Protein AF-A0A367KV98-F1 (afdb_monomer_lite)

Radius of gyration: 24.36 Å; chains: 1; bounding box: 59×56×48 Å

pLDDT: mean 70.8, std 19.05, range [34.59, 97.06]

Structure (mmCIF, N/CA/C/O backbone):
data_AF-A0A367KV98-F1
#
_entry.id   AF-A0A367KV98-F1
#
loop_
_atom_site.group_PDB
_atom_site.id
_atom_site.type_symbol
_atom_site.label_atom_id
_atom_site.label_alt_id
_atom_site.label_comp_id
_atom_site.label_asym_id
_atom_site.label_entity_id
_atom_site.label_seq_id
_atom_site.pdbx_PDB_ins_code
_atom_site.Cartn_x
_atom_site.Cartn_y
_atom_site.Cartn_z
_atom_site.occupancy
_atom_site.B_iso_or_equiv
_atom_site.auth_seq_id
_atom_site.auth_comp_id
_atom_site.auth_asym_id
_atom_site.auth_atom_id
_atom_site.pdbx_PDB_model_num
ATOM 1 N N . MET A 1 1 ? 44.426 30.847 -9.733 1.00 42.78 1 MET A N 1
ATOM 2 C CA . MET A 1 1 ? 43.166 30.080 -9.683 1.00 42.78 1 MET A CA 1
ATOM 3 C C . MET A 1 1 ? 42.634 29.994 -11.097 1.00 42.78 1 MET A C 1
ATOM 5 O O . MET A 1 1 ? 42.518 31.046 -11.702 1.00 42.78 1 MET A O 1
ATOM 9 N N . ASN A 1 2 ? 42.440 28.784 -11.625 1.00 34.59 2 ASN A N 1
ATOM 10 C CA . ASN A 1 2 ? 41.298 28.362 -12.448 1.00 34.59 2 ASN A CA 1
ATOM 11 C C . ASN A 1 2 ? 41.554 26.905 -12.849 1.00 34.59 2 ASN A C 1
ATOM 13 O O . ASN A 1 2 ? 42.554 26.584 -13.483 1.00 34.59 2 ASN A O 1
ATOM 17 N N . SER A 1 3 ? 40.712 26.026 -12.313 1.00 43.12 3 SER A N 1
ATOM 18 C CA . SER A 1 3 ? 40.791 24.574 -12.421 1.00 43.12 3 SER A CA 1
ATOM 19 C C . SER A 1 3 ? 39.609 24.151 -13.281 1.00 43.12 3 SER A C 1
ATOM 21 O O . SER A 1 3 ? 38.505 23.969 -12.769 1.00 43.12 3 SER A O 1
ATOM 23 N N . ASP A 1 4 ? 39.821 24.074 -14.592 1.00 44.59 4 ASP A N 1
ATOM 24 C CA . ASP A 1 4 ? 38.803 23.619 -15.535 1.00 44.59 4 ASP A CA 1
ATOM 25 C C . ASP A 1 4 ? 38.736 22.092 -15.482 1.00 44.59 4 ASP A C 1
ATOM 27 O O . ASP A 1 4 ? 39.386 21.368 -16.237 1.00 44.59 4 ASP A O 1
ATOM 31 N N . ARG A 1 5 ? 37.961 21.583 -14.521 1.00 47.19 5 ARG A N 1
ATOM 32 C CA . ARG A 1 5 ? 37.583 20.169 -14.459 1.00 47.19 5 ARG A CA 1
ATOM 33 C C . ARG A 1 5 ? 36.593 19.905 -15.592 1.00 47.19 5 ARG A C 1
ATOM 35 O O . ARG A 1 5 ? 35.392 20.100 -15.431 1.00 47.19 5 ARG A O 1
ATOM 42 N N . GLN A 1 6 ? 37.100 19.470 -16.741 1.00 44.44 6 GLN A N 1
ATOM 43 C CA . GLN A 1 6 ? 36.277 18.872 -17.790 1.00 44.44 6 GLN A CA 1
ATOM 44 C C . GLN A 1 6 ? 35.726 17.540 -17.265 1.00 44.44 6 GLN A C 1
ATOM 46 O O . GLN A 1 6 ? 36.403 16.514 -17.272 1.00 44.44 6 GLN A O 1
ATOM 51 N N . THR A 1 7 ? 34.499 17.563 -16.748 1.00 47.72 7 THR A N 1
ATOM 52 C CA . THR A 1 7 ? 33.745 16.351 -16.417 1.00 47.72 7 THR A CA 1
ATOM 53 C C . THR A 1 7 ? 33.199 15.764 -17.716 1.00 47.72 7 THR A C 1
ATOM 55 O O . THR A 1 7 ? 32.090 16.082 -18.137 1.00 47.72 7 THR A O 1
ATOM 58 N N . THR A 1 8 ? 33.990 14.923 -18.380 1.00 47.34 8 THR A N 1
ATOM 59 C CA . THR A 1 8 ? 33.527 14.100 -19.504 1.00 47.34 8 THR A CA 1
ATOM 60 C C . THR A 1 8 ? 32.625 12.992 -18.959 1.00 47.34 8 THR A C 1
ATOM 62 O O . THR A 1 8 ? 33.099 11.939 -18.538 1.00 47.34 8 THR A O 1
ATOM 65 N N . THR A 1 9 ? 31.312 13.218 -18.936 1.00 49.12 9 THR A N 1
ATOM 66 C CA . THR A 1 9 ? 30.324 12.148 -18.744 1.00 49.12 9 THR A CA 1
ATOM 67 C C . THR A 1 9 ? 30.237 11.329 -20.029 1.00 49.12 9 THR A C 1
ATOM 69 O O . THR A 1 9 ? 29.428 11.622 -20.906 1.00 49.12 9 THR A O 1
ATOM 72 N N . ALA A 1 10 ? 31.099 10.320 -20.169 1.00 49.78 10 ALA A N 1
ATOM 73 C CA . ALA A 1 10 ? 30.921 9.288 -21.183 1.00 49.78 10 ALA A CA 1
ATOM 74 C C . ALA A 1 10 ? 29.604 8.552 -20.884 1.00 49.78 10 ALA A C 1
ATOM 76 O O . ALA A 1 10 ? 29.486 7.870 -19.865 1.00 49.78 10 ALA A O 1
ATOM 77 N N . VAL A 1 11 ? 28.594 8.729 -21.737 1.00 49.81 11 VAL A N 1
ATOM 78 C CA . VAL A 1 11 ? 27.362 7.935 -21.686 1.00 49.81 11 VAL A CA 1
ATOM 79 C C . VAL A 1 11 ? 27.750 6.521 -22.111 1.00 49.81 11 VAL A C 1
ATOM 81 O O . VAL A 1 11 ? 27.991 6.266 -23.286 1.00 49.81 11 VAL A O 1
ATOM 84 N N . VAL A 1 12 ? 27.896 5.608 -21.150 1.00 56.88 12 VAL A N 1
ATOM 85 C CA . VAL A 1 12 ? 28.105 4.186 -21.444 1.00 56.88 12 VAL A CA 1
ATOM 86 C C . VAL A 1 12 ? 26.771 3.633 -21.938 1.00 56.88 12 VAL A C 1
ATOM 88 O O . VAL A 1 12 ? 25.923 3.214 -21.146 1.00 56.88 12 VAL A O 1
ATOM 91 N N . GLU A 1 13 ? 26.555 3.689 -23.250 1.00 58.72 13 GLU A N 1
ATOM 92 C CA . GLU A 1 13 ? 25.415 3.046 -23.897 1.00 58.72 13 GLU A CA 1
ATOM 93 C C . GLU A 1 13 ? 25.548 1.529 -23.716 1.00 58.72 13 GLU A C 1
ATOM 95 O O . GLU A 1 13 ? 26.335 0.856 -24.380 1.00 58.72 13 GLU A O 1
ATOM 100 N N . HIS A 1 14 ? 24.804 0.973 -22.760 1.00 63.03 14 HIS A N 1
ATOM 101 C CA . HIS A 1 14 ? 24.709 -0.471 -22.604 1.00 63.03 14 HIS A CA 1
ATOM 102 C C . HIS A 1 14 ? 23.829 -0.994 -23.743 1.00 63.03 14 HIS A C 1
ATOM 104 O O . HIS A 1 14 ? 22.608 -0.867 -23.692 1.00 63.03 14 HIS A O 1
ATOM 110 N N . ALA A 1 15 ? 24.438 -1.557 -24.787 1.00 73.94 15 ALA A N 1
ATOM 111 C CA . ALA A 1 15 ? 23.700 -2.159 -25.894 1.00 73.94 15 ALA A CA 1
ATOM 112 C C . ALA A 1 15 ? 22.781 -3.282 -25.372 1.00 73.94 15 ALA A C 1
ATOM 114 O O . ALA A 1 15 ? 23.257 -4.244 -24.762 1.00 73.94 15 ALA A O 1
ATOM 115 N N . MET A 1 16 ? 21.467 -3.153 -25.577 1.00 79.75 16 MET A N 1
ATOM 116 C CA . MET A 1 16 ? 20.467 -4.177 -25.240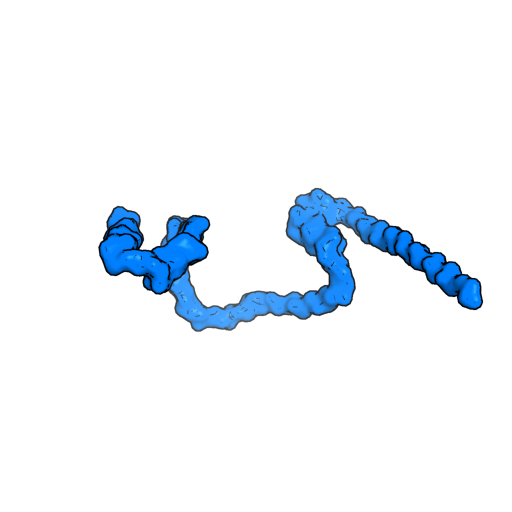 1.00 79.75 16 MET A CA 1
ATOM 117 C C . MET A 1 16 ? 20.481 -5.284 -26.301 1.00 79.75 16 MET A C 1
ATOM 119 O O . MET A 1 16 ? 20.573 -4.988 -27.491 1.00 79.75 16 MET A O 1
ATOM 123 N N . SER A 1 17 ? 20.408 -6.546 -25.884 1.00 84.12 17 SER A N 1
ATOM 124 C CA . SER A 1 17 ? 20.231 -7.684 -26.791 1.00 84.12 17 SER A CA 1
ATOM 125 C C . SER A 1 17 ? 18.741 -7.885 -27.109 1.00 84.12 17 SER A C 1
ATOM 127 O O . SER A 1 17 ? 17.873 -7.355 -26.417 1.00 84.12 17 SER A O 1
ATOM 129 N N . GLU A 1 18 ? 18.428 -8.667 -28.144 1.00 83.44 18 GLU A N 1
ATOM 130 C CA . GLU A 1 18 ? 17.046 -9.066 -28.463 1.00 83.44 18 GLU A CA 1
ATOM 131 C C . GLU A 1 18 ? 16.367 -9.794 -27.290 1.00 83.44 18 GLU A C 1
ATOM 133 O O . GLU A 1 18 ? 15.188 -9.581 -27.002 1.00 83.44 18 GLU A O 1
ATOM 138 N N . ASP A 1 19 ? 17.140 -10.594 -26.558 1.00 81.44 19 ASP A N 1
ATOM 139 C CA . ASP A 1 19 ? 16.676 -11.310 -25.374 1.00 81.44 19 ASP A CA 1
ATOM 140 C C . ASP A 1 19 ? 16.285 -10.339 -24.246 1.00 81.44 19 ASP A C 1
ATOM 142 O O . ASP A 1 19 ? 15.243 -10.493 -23.607 1.00 81.44 19 ASP A O 1
ATOM 146 N N . ASP A 1 20 ? 17.046 -9.251 -24.071 1.00 82.81 20 ASP A N 1
ATOM 147 C CA . ASP A 1 20 ? 16.718 -8.206 -23.097 1.00 82.81 20 ASP A CA 1
ATOM 148 C C . ASP A 1 20 ? 15.411 -7.485 -23.445 1.00 82.81 20 ASP A C 1
ATOM 150 O O . ASP A 1 20 ? 14.679 -7.078 -22.549 1.00 82.81 20 ASP A O 1
ATOM 154 N N . LEU A 1 21 ? 15.106 -7.313 -24.734 1.00 83.81 21 LEU A N 1
ATOM 155 C CA . LEU A 1 21 ? 13.915 -6.589 -25.195 1.00 83.81 21 LEU A CA 1
ATOM 156 C C . LEU A 1 21 ? 12.647 -7.446 -25.182 1.00 83.81 21 LEU A C 1
ATOM 158 O O . LEU A 1 21 ? 11.542 -6.909 -25.101 1.00 83.81 21 LEU A O 1
ATOM 162 N N . THR A 1 22 ? 12.797 -8.764 -25.247 1.00 86.19 22 THR A N 1
ATOM 163 C CA . THR A 1 22 ? 11.683 -9.720 -25.227 1.00 86.19 22 THR A CA 1
ATOM 164 C C . THR A 1 22 ? 11.321 -10.165 -23.808 1.00 86.19 22 THR A C 1
ATOM 166 O O . THR A 1 22 ? 10.192 -10.597 -23.571 1.00 86.19 22 THR A O 1
ATOM 169 N N . HIS A 1 23 ? 12.223 -9.972 -22.838 1.00 84.62 23 HIS A N 1
ATOM 170 C CA . HIS A 1 23 ? 12.022 -10.374 -21.447 1.00 84.62 23 HIS A CA 1
ATOM 171 C C . HIS A 1 23 ? 12.059 -9.162 -20.499 1.00 84.62 23 HIS A C 1
ATOM 173 O O . HIS A 1 23 ? 13.137 -8.657 -20.170 1.00 84.62 23 HIS A O 1
ATOM 179 N N . PRO A 1 24 ? 10.906 -8.725 -19.946 1.00 81.69 24 PRO A N 1
ATOM 180 C CA . PRO A 1 24 ? 10.825 -7.539 -19.086 1.00 81.69 24 PRO A CA 1
ATOM 181 C C . PRO A 1 24 ? 11.763 -7.579 -17.872 1.00 81.69 24 PRO A C 1
ATOM 183 O O . PRO A 1 24 ? 12.234 -6.539 -17.406 1.00 81.69 24 PRO A O 1
ATOM 186 N N . CYS A 1 25 ? 12.031 -8.778 -17.350 1.00 75.44 25 CYS A N 1
ATOM 187 C CA . CYS A 1 25 ? 12.948 -8.994 -16.235 1.00 75.44 25 CYS A CA 1
ATOM 188 C C . CYS A 1 25 ? 14.396 -8.655 -16.616 1.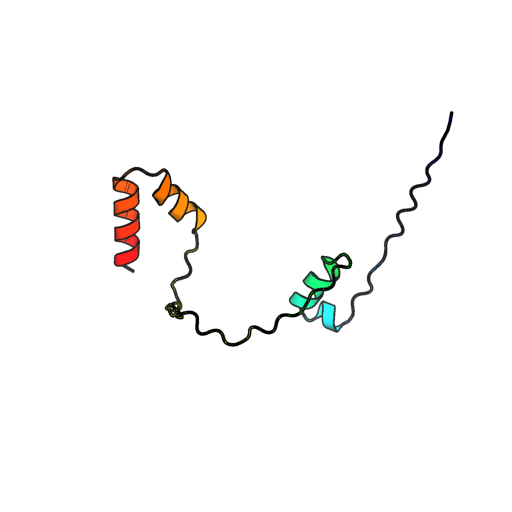00 75.44 25 CYS A C 1
ATOM 190 O O . CYS A 1 25 ? 15.069 -7.954 -15.860 1.00 75.44 25 CYS A O 1
ATOM 192 N N . LEU A 1 26 ? 14.847 -9.099 -17.793 1.00 81.38 26 LEU A N 1
ATOM 193 C CA . LEU A 1 26 ? 16.197 -8.845 -18.300 1.00 81.38 26 LEU A CA 1
ATOM 194 C C . LEU A 1 26 ? 16.372 -7.373 -18.680 1.00 81.38 26 LEU A C 1
ATOM 196 O O . LEU A 1 26 ? 17.350 -6.753 -18.263 1.00 81.38 26 LEU A O 1
ATOM 200 N N . TYR A 1 27 ? 15.369 -6.769 -19.329 1.00 83.81 27 TYR A N 1
ATOM 201 C CA . TYR A 1 27 ? 15.349 -5.329 -19.603 1.00 83.81 27 TYR A CA 1
ATOM 202 C C . TYR A 1 27 ? 15.564 -4.495 -18.333 1.00 83.81 27 TYR A C 1
ATOM 204 O O . TYR A 1 27 ? 16.445 -3.635 -18.271 1.00 83.81 27 TYR A O 1
ATOM 212 N N . ARG A 1 28 ? 14.763 -4.755 -17.286 1.00 85.19 28 ARG A N 1
ATOM 213 C CA . ARG A 1 28 ? 14.857 -4.037 -16.003 1.00 85.19 28 ARG A CA 1
ATOM 214 C C . ARG A 1 28 ? 16.211 -4.258 -15.340 1.00 85.19 28 ARG A C 1
ATOM 216 O O . ARG A 1 28 ? 16.781 -3.307 -14.814 1.00 85.19 28 ARG A O 1
ATOM 223 N N . PHE A 1 29 ? 16.718 -5.487 -15.382 1.00 79.12 29 PHE A N 1
ATOM 224 C CA . PHE A 1 29 ? 18.020 -5.844 -14.831 1.00 79.12 29 PHE A CA 1
ATOM 225 C C . PHE A 1 29 ? 19.148 -5.063 -15.512 1.00 79.12 29 PHE A C 1
ATOM 227 O O . PHE A 1 29 ? 19.939 -4.402 -14.841 1.00 79.12 29 PHE A O 1
ATOM 234 N N . LYS A 1 30 ? 19.187 -5.076 -16.845 1.00 78.50 30 LYS A N 1
ATOM 235 C CA . LYS A 1 30 ? 20.266 -4.463 -17.623 1.00 78.50 30 LYS A CA 1
ATOM 236 C C . LYS A 1 30 ? 20.205 -2.938 -17.634 1.00 78.50 30 LYS A C 1
ATOM 238 O O . LYS A 1 30 ? 21.241 -2.286 -17.701 1.00 78.50 30 LYS A O 1
ATOM 243 N N . ARG A 1 31 ? 19.005 -2.361 -17.523 1.00 76.81 31 ARG A N 1
ATOM 244 C CA . ARG A 1 31 ? 18.816 -0.908 -17.443 1.00 76.81 31 ARG A CA 1
ATOM 245 C C . ARG A 1 31 ? 19.167 -0.329 -16.071 1.00 76.81 31 ARG A C 1
ATOM 247 O O . ARG A 1 31 ? 19.611 0.812 -16.000 1.00 76.81 31 ARG A O 1
ATOM 254 N N . ASN A 1 32 ? 18.932 -1.078 -14.993 1.00 79.31 32 ASN A N 1
ATOM 255 C CA . ASN A 1 32 ? 19.024 -0.537 -13.635 1.00 79.31 32 ASN A CA 1
ATOM 256 C C . ASN A 1 32 ? 20.342 -0.872 -12.913 1.00 79.31 32 ASN A C 1
ATOM 258 O O . ASN A 1 32 ? 20.610 -0.280 -11.869 1.00 79.31 32 ASN A O 1
ATOM 262 N N . ASN A 1 33 ? 21.166 -1.788 -13.432 1.00 61.97 33 ASN A N 1
ATOM 263 C CA . ASN A 1 33 ? 22.368 -2.238 -12.730 1.00 61.97 33 ASN A CA 1
ATOM 264 C C . ASN A 1 33 ? 23.646 -1.516 -13.193 1.00 61.97 33 ASN A C 1
ATOM 266 O O . ASN A 1 33 ? 24.205 -1.815 -14.244 1.00 61.97 33 ASN A O 1
ATOM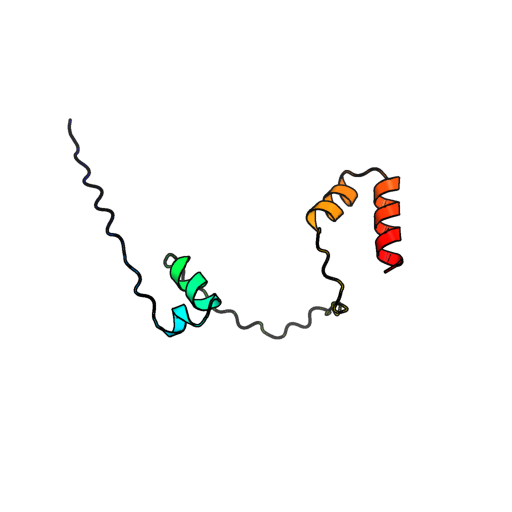 270 N N . MET A 1 34 ? 24.160 -0.632 -12.328 1.00 55.69 34 MET A N 1
ATOM 271 C CA . MET A 1 34 ? 25.607 -0.377 -12.187 1.00 55.69 34 MET A CA 1
ATOM 272 C C . MET A 1 34 ? 26.301 -1.697 -11.744 1.00 55.69 34 MET A C 1
ATOM 274 O O . MET A 1 34 ? 25.604 -2.596 -11.268 1.00 55.69 34 MET A O 1
ATOM 278 N N . PRO A 1 35 ? 27.635 -1.874 -11.868 1.00 52.28 35 PRO A N 1
ATOM 279 C CA . PRO A 1 35 ? 28.281 -3.177 -11.755 1.00 52.28 35 PRO A CA 1
ATOM 280 C C . PRO A 1 35 ? 28.371 -3.613 -10.291 1.00 52.28 35 PRO A C 1
ATOM 282 O O . PRO A 1 35 ? 29.394 -3.459 -9.629 1.00 52.28 35 PRO A O 1
ATOM 285 N N . CYS A 1 36 ? 27.295 -4.177 -9.766 1.00 43.56 36 CYS A N 1
ATOM 286 C CA . CYS A 1 36 ? 27.335 -4.992 -8.568 1.00 43.56 36 CYS A CA 1
ATOM 287 C C . CYS A 1 36 ? 27.128 -6.446 -8.990 1.00 43.56 36 CYS A C 1
ATOM 289 O O . CYS A 1 36 ? 26.088 -6.831 -9.513 1.00 43.56 36 CYS A O 1
ATOM 291 N N . HIS A 1 37 ? 28.176 -7.247 -8.798 1.00 50.09 37 HIS A N 1
ATOM 292 C CA . HIS A 1 37 ? 28.129 -8.699 -8.877 1.00 50.09 37 HIS A CA 1
ATOM 293 C C . HIS A 1 37 ? 26.963 -9.220 -8.030 1.00 50.09 37 HIS A C 1
ATOM 295 O O . HIS A 1 37 ? 27.006 -9.157 -6.802 1.00 50.09 37 HIS A O 1
ATOM 301 N N . PHE A 1 38 ? 25.929 -9.752 -8.672 1.00 53.78 38 PHE A N 1
ATOM 302 C CA . PHE A 1 38 ? 24.872 -10.458 -7.963 1.00 53.78 38 PHE A CA 1
ATOM 303 C C . PHE A 1 38 ? 25.282 -11.922 -7.809 1.00 53.78 38 PHE A C 1
ATOM 305 O O . PHE A 1 38 ? 25.363 -12.661 -8.788 1.00 53.78 38 PHE A O 1
ATOM 312 N N . ASN A 1 39 ? 25.529 -12.342 -6.565 1.00 50.31 39 ASN A N 1
ATOM 313 C CA . ASN A 1 39 ?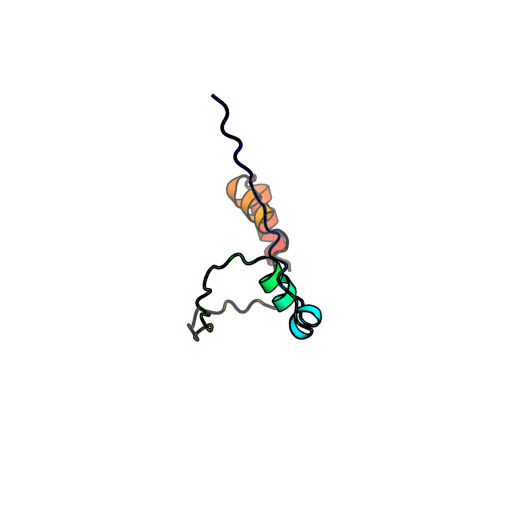 25.516 -13.755 -6.200 1.00 50.31 39 ASN A CA 1
ATOM 314 C C . ASN A 1 39 ? 24.086 -14.265 -6.405 1.00 50.31 39 ASN A C 1
ATOM 316 O O . ASN A 1 39 ? 23.184 -13.965 -5.620 1.00 50.31 39 ASN A O 1
ATOM 320 N N . TYR A 1 40 ? 23.879 -15.005 -7.491 1.00 49.75 40 TYR A N 1
ATOM 321 C CA . TYR A 1 40 ? 22.659 -15.761 -7.716 1.00 49.75 40 TYR A CA 1
ATOM 322 C C . TYR A 1 40 ? 22.552 -16.811 -6.606 1.00 49.75 40 TYR A C 1
ATOM 324 O O . TYR A 1 40 ? 23.267 -17.809 -6.619 1.00 49.75 40 TYR A O 1
ATOM 332 N N . HIS A 1 41 ? 21.691 -16.574 -5.616 1.00 51.66 41 HIS A N 1
ATOM 333 C CA . HIS A 1 41 ? 21.291 -17.611 -4.675 1.00 51.66 41 HIS A CA 1
ATOM 334 C C . HIS A 1 41 ? 20.093 -18.350 -5.281 1.00 51.66 41 HIS A C 1
ATOM 336 O O . HIS A 1 41 ? 18.977 -17.819 -5.219 1.00 51.66 41 HIS A O 1
ATOM 342 N N . PRO A 1 42 ? 20.275 -19.555 -5.861 1.00 53.00 42 PRO A N 1
ATOM 343 C CA . PRO A 1 42 ? 19.137 -20.419 -6.123 1.00 53.00 42 PRO A CA 1
ATOM 344 C C . PRO A 1 42 ? 18.459 -20.642 -4.773 1.00 53.00 42 PRO A C 1
ATOM 346 O O . PRO A 1 42 ? 19.135 -20.895 -3.771 1.00 53.00 42 PRO A O 1
ATOM 349 N N . LYS A 1 43 ? 17.139 -20.456 -4.713 1.00 55.72 43 LYS A N 1
ATOM 350 C CA . LYS A 1 43 ? 16.369 -20.710 -3.496 1.00 55.72 43 LYS A CA 1
ATOM 351 C C . LYS A 1 43 ? 16.486 -22.204 -3.192 1.00 55.72 43 LYS A C 1
ATOM 353 O O . LYS A 1 43 ? 15.741 -23.014 -3.729 1.00 55.72 43 LYS A O 1
ATOM 358 N N . PHE A 1 44 ? 17.482 -22.550 -2.383 1.00 48.72 44 PHE A N 1
ATOM 359 C CA . PHE A 1 44 ? 17.584 -23.836 -1.726 1.00 48.72 44 PHE A CA 1
ATOM 360 C C . PHE A 1 44 ? 16.293 -24.049 -0.944 1.00 48.72 44 PHE A C 1
ATOM 362 O O . PHE A 1 44 ? 15.822 -23.145 -0.250 1.00 48.72 44 PHE A O 1
ATOM 369 N N . THR A 1 45 ? 15.743 -25.246 -1.099 1.00 56.84 45 THR A N 1
ATOM 370 C CA . THR A 1 45 ? 14.722 -25.838 -0.245 1.00 56.84 45 THR A CA 1
ATOM 371 C C . THR A 1 45 ? 15.115 -25.613 1.212 1.00 56.84 45 THR A C 1
ATOM 373 O O . THR A 1 45 ? 16.008 -26.275 1.735 1.00 56.84 45 THR A O 1
ATOM 376 N N . SER A 1 46 ? 14.501 -24.628 1.846 1.00 48.31 46 SER A N 1
ATOM 377 C CA . SER A 1 46 ? 14.463 -24.543 3.293 1.00 48.31 46 SER A CA 1
ATOM 378 C C . SER A 1 46 ? 12.998 -24.656 3.630 1.00 48.31 46 SER A C 1
ATOM 380 O O . SER A 1 46 ? 12.205 -23.822 3.184 1.00 48.31 46 SER A O 1
ATOM 382 N N . ASP A 1 47 ? 12.657 -25.725 4.338 1.00 50.19 47 ASP A N 1
ATOM 383 C CA . ASP A 1 47 ? 11.352 -25.971 4.929 1.00 50.19 47 ASP A CA 1
ATOM 384 C C . ASP A 1 47 ? 11.063 -24.874 5.965 1.00 50.19 47 ASP A C 1
ATOM 386 O O . ASP A 1 47 ? 11.129 -25.066 7.176 1.00 50.19 47 ASP A O 1
ATOM 390 N N . VAL A 1 48 ? 10.781 -23.667 5.484 1.00 56.69 48 VAL A N 1
ATOM 391 C CA . VAL A 1 48 ? 10.005 -22.694 6.240 1.00 56.69 48 VAL A CA 1
ATOM 392 C C . VAL A 1 48 ? 8.602 -23.289 6.289 1.00 56.69 48 VAL A C 1
ATOM 394 O O . VAL A 1 48 ? 8.136 -23.729 5.234 1.00 56.69 48 VAL A O 1
ATOM 397 N N . PRO A 1 49 ? 7.913 -23.331 7.446 1.00 47.22 49 PRO A N 1
ATOM 398 C CA . PRO A 1 49 ? 6.503 -23.672 7.463 1.00 47.22 49 PRO A CA 1
ATOM 399 C C . PRO A 1 49 ? 5.819 -22.748 6.466 1.00 47.22 49 PRO A C 1
ATOM 401 O O . PRO A 1 49 ? 5.703 -21.540 6.682 1.00 47.22 49 PRO A O 1
ATOM 404 N N . SER A 1 50 ? 5.456 -23.314 5.319 1.00 48.25 50 SER A N 1
ATOM 405 C CA . SER A 1 50 ? 4.600 -22.655 4.366 1.00 48.25 50 SER A CA 1
ATOM 406 C C . SER A 1 50 ? 3.283 -22.550 5.111 1.00 48.25 50 SER A C 1
ATOM 408 O O . SER A 1 50 ? 2.505 -23.499 5.160 1.00 48.25 50 SER A O 1
ATOM 410 N N . HIS A 1 51 ? 3.050 -21.400 5.748 1.00 51.50 51 HIS A N 1
ATOM 411 C CA . HIS A 1 51 ? 1.706 -20.864 5.761 1.00 51.50 51 HIS A CA 1
ATOM 412 C C . HIS A 1 51 ? 1.338 -20.834 4.292 1.00 51.50 51 HIS A C 1
ATOM 414 O O . HIS A 1 51 ? 1.818 -19.980 3.548 1.00 51.50 51 HIS A O 1
ATOM 420 N N . THR A 1 52 ? 0.651 -21.885 3.852 1.00 51.66 52 THR A N 1
ATOM 421 C CA . THR A 1 52 ? 0.099 -21.977 2.517 1.00 51.66 52 THR A CA 1
ATOM 422 C C . THR A 1 52 ? -0.645 -20.668 2.333 1.00 51.66 52 THR A C 1
ATOM 424 O O . THR A 1 52 ? -1.600 -20.446 3.086 1.00 51.66 52 THR A O 1
ATOM 427 N N . PRO A 1 53 ? -0.206 -19.768 1.438 1.00 50.06 53 PRO A N 1
ATOM 428 C CA . PRO A 1 53 ? -1.049 -18.653 1.089 1.00 50.06 53 PRO A CA 1
ATOM 429 C C . PRO A 1 53 ? -2.249 -19.317 0.425 1.00 50.06 53 PRO A C 1
ATOM 431 O O . PRO A 1 53 ? -2.156 -19.816 -0.699 1.00 50.06 53 PRO A O 1
ATOM 434 N N . THR A 1 54 ? -3.355 -19.439 1.160 1.00 56.53 54 THR A N 1
ATOM 435 C CA . THR A 1 54 ? -4.663 -19.625 0.540 1.00 56.53 54 THR A CA 1
ATOM 436 C C . THR A 1 54 ? -4.713 -18.566 -0.546 1.00 56.53 54 THR A C 1
ATOM 438 O O . THR A 1 54 ? -4.397 -17.416 -0.250 1.00 56.53 54 THR A O 1
ATOM 441 N N . SER A 1 55 ? -4.960 -18.956 -1.796 1.00 54.03 55 SER A N 1
ATOM 442 C CA . SER A 1 55 ? -4.560 -18.197 -2.992 1.00 54.03 55 SER A CA 1
ATOM 443 C C . SER A 1 55 ? -5.081 -16.754 -3.083 1.00 54.03 55 SER A C 1
ATOM 445 O O . SER A 1 55 ? -4.644 -16.023 -3.966 1.00 54.03 55 SER A O 1
ATOM 447 N N . ASP A 1 56 ? -5.928 -16.331 -2.145 1.00 57.56 56 ASP A N 1
ATOM 448 C CA . ASP A 1 56 ? -6.538 -15.011 -2.034 1.00 57.56 56 ASP A CA 1
ATOM 449 C C . ASP A 1 56 ? -5.994 -14.150 -0.866 1.00 57.56 56 ASP A C 1
ATOM 451 O O . ASP A 1 56 ? -6.442 -13.022 -0.683 1.00 57.56 56 ASP A O 1
ATOM 455 N N . SER A 1 57 ? -5.010 -14.613 -0.078 1.00 66.19 57 SER A N 1
ATOM 456 C CA . SER A 1 57 ? -4.538 -13.920 1.144 1.00 66.19 57 SER A CA 1
ATOM 457 C C . SER A 1 57 ? -3.470 -12.842 0.902 1.00 66.19 57 SER A C 1
ATOM 459 O O . SER A 1 57 ? -2.571 -12.643 1.725 1.00 66.19 57 SER A O 1
ATOM 461 N N . TRP A 1 58 ? -3.496 -12.182 -0.253 1.00 76.94 58 TRP A N 1
ATOM 462 C CA . TRP A 1 58 ? -2.610 -11.045 -0.478 1.00 76.94 58 TRP A CA 1
ATOM 463 C C . TRP A 1 58 ? -3.250 -9.806 0.128 1.00 76.94 58 TRP A C 1
ATOM 465 O O . TRP A 1 58 ? -4.108 -9.173 -0.485 1.00 76.94 58 TRP A O 1
ATOM 475 N N . ASP A 1 59 ? -2.807 -9.447 1.330 1.00 80.00 59 ASP A N 1
ATOM 476 C CA . ASP A 1 59 ? -3.166 -8.166 1.923 1.00 80.00 59 ASP A CA 1
ATOM 477 C C . ASP A 1 59 ? -2.683 -7.037 1.004 1.00 80.00 59 ASP A C 1
ATOM 479 O O . ASP A 1 59 ? -1.485 -6.802 0.841 1.00 80.00 59 ASP A O 1
ATOM 483 N N . LEU A 1 60 ? -3.629 -6.329 0.384 1.00 87.44 60 LEU A N 1
ATOM 484 C CA . LEU A 1 60 ? -3.339 -5.239 -0.556 1.00 87.44 60 LEU A CA 1
ATOM 485 C C . LEU A 1 60 ? -2.856 -3.963 0.150 1.00 87.44 60 LEU A C 1
ATOM 487 O O . LEU A 1 60 ? -2.274 -3.082 -0.483 1.00 87.44 60 LEU A O 1
ATOM 491 N N . TYR A 1 61 ? -3.081 -3.867 1.464 1.00 90.94 61 TYR A N 1
ATOM 492 C CA . TYR A 1 61 ? -2.794 -2.679 2.267 1.00 90.94 61 TYR A CA 1
ATOM 493 C C . TYR A 1 61 ? -2.012 -3.000 3.553 1.00 90.94 61 TYR A C 1
ATOM 495 O O . TYR A 1 61 ? -2.437 -2.611 4.642 1.00 90.94 61 TYR A O 1
ATOM 503 N N . PRO A 1 62 ? -0.839 -3.653 3.467 1.00 88.38 62 PRO A N 1
ATOM 504 C CA . PRO A 1 62 ? -0.082 -4.072 4.649 1.00 88.38 62 PRO A CA 1
ATOM 505 C C . PRO A 1 62 ? 0.386 -2.879 5.494 1.00 88.38 62 PRO A C 1
ATOM 507 O O . PRO A 1 62 ? 0.439 -2.956 6.718 1.00 88.38 62 PRO A O 1
ATOM 510 N N . SER A 1 63 ? 0.689 -1.744 4.855 1.00 91.75 63 SER A N 1
ATOM 511 C CA . SER A 1 63 ? 1.056 -0.516 5.568 1.00 91.75 63 SER A CA 1
ATOM 512 C C . SER A 1 63 ? -0.102 0.048 6.387 1.00 91.75 63 SER A C 1
ATOM 514 O O . SER A 1 63 ? 0.123 0.450 7.522 1.00 91.75 63 SER A O 1
ATOM 516 N N . LEU A 1 64 ? -1.319 0.038 5.834 1.00 93.12 64 LEU A N 1
ATOM 517 C CA . LEU A 1 64 ? -2.513 0.556 6.504 1.00 93.12 64 LEU A CA 1
ATOM 518 C C . LEU A 1 64 ? -2.937 -0.352 7.660 1.00 93.12 64 LEU A C 1
ATOM 520 O O . LEU A 1 64 ? -3.272 0.140 8.729 1.00 93.12 64 LEU A O 1
ATOM 524 N N . ILE A 1 65 ? -2.881 -1.673 7.458 1.00 92.75 65 ILE A N 1
ATOM 525 C CA . ILE A 1 65 ? -3.137 -2.664 8.514 1.00 92.75 65 ILE A CA 1
ATOM 526 C C . ILE A 1 65 ? -2.227 -2.382 9.712 1.00 92.75 65 ILE A C 1
ATOM 528 O O . ILE A 1 65 ? -2.710 -2.201 10.824 1.00 92.75 65 ILE A O 1
ATOM 532 N N . ARG A 1 66 ? -0.922 -2.234 9.468 1.00 94.75 66 ARG A N 1
ATOM 533 C CA . ARG A 1 66 ? 0.061 -1.959 10.520 1.00 94.75 66 ARG A CA 1
ATOM 534 C C . ARG A 1 66 ? -0.135 -0.601 11.202 1.00 94.75 66 ARG A C 1
ATOM 536 O O . ARG A 1 66 ? 0.120 -0.482 12.394 1.00 94.75 66 ARG A O 1
ATOM 543 N N . GLU A 1 67 ? -0.530 0.429 10.459 1.00 97.06 67 GLU A N 1
ATOM 544 C CA . GLU A 1 67 ? -0.855 1.743 11.031 1.00 97.06 67 GLU A CA 1
ATOM 545 C C . GLU A 1 67 ? -2.045 1.632 11.990 1.00 97.06 67 GLU A C 1
ATOM 547 O O . GLU A 1 67 ? -1.967 2.094 13.124 1.00 97.06 67 GLU A O 1
ATOM 552 N N . ILE A 1 68 ? -3.105 0.926 11.586 1.00 94.94 68 ILE A N 1
ATOM 553 C CA . ILE A 1 68 ? -4.275 0.688 12.438 1.00 94.94 68 ILE A CA 1
ATOM 554 C C . ILE A 1 68 ? -3.896 -0.138 13.674 1.00 94.94 68 ILE A C 1
ATOM 556 O O . ILE A 1 68 ? -4.323 0.205 14.771 1.00 94.94 68 ILE A O 1
ATOM 560 N N . GLU A 1 69 ? -3.087 -1.190 13.527 1.00 95.00 69 GLU A N 1
ATOM 561 C CA . GLU A 1 69 ? -2.657 -2.035 14.652 1.00 95.00 69 GLU A CA 1
ATOM 562 C C . GLU A 1 69 ? -1.815 -1.284 15.691 1.00 95.00 69 GLU A C 1
ATOM 564 O O . GLU A 1 69 ? -1.938 -1.554 16.886 1.00 95.00 69 GLU A O 1
ATOM 569 N N . ASN A 1 70 ? -0.963 -0.354 15.254 1.00 95.31 70 ASN A N 1
ATOM 570 C CA . ASN A 1 70 ? -0.034 0.344 16.144 1.00 95.31 70 ASN A CA 1
ATOM 571 C C . ASN A 1 70 ? -0.589 1.662 16.694 1.00 95.31 70 ASN A C 1
ATOM 573 O O . ASN A 1 70 ? -0.279 2.030 17.826 1.00 95.31 70 ASN A O 1
ATOM 577 N N . GLU A 1 71 ? -1.351 2.394 15.882 1.00 96.62 71 GLU A N 1
ATOM 578 C CA . GLU A 1 71 ? -1.752 3.782 16.152 1.00 96.62 71 GLU A CA 1
ATOM 579 C C . GLU A 1 71 ? -3.278 3.968 16.182 1.00 96.62 71 GLU A C 1
ATOM 581 O O . GLU A 1 71 ? -3.766 5.012 16.618 1.00 96.62 71 GLU A O 1
ATOM 586 N N . GLY A 1 72 ? -4.046 2.968 15.739 1.00 93.25 72 GLY A N 1
ATOM 587 C CA . GLY A 1 72 ? -5.504 3.012 15.714 1.00 93.25 72 GLY A CA 1
ATOM 588 C C . GLY A 1 72 ? -6.146 2.900 17.098 1.00 93.25 72 GLY A C 1
ATOM 589 O O . GLY A 1 72 ? -5.553 2.432 18.072 1.00 93.25 72 GLY A O 1
ATOM 590 N N . SER A 1 73 ? -7.411 3.315 17.189 1.00 96.81 73 SER A N 1
ATOM 591 C CA . SER A 1 73 ? -8.206 3.099 18.396 1.00 96.81 73 SER A CA 1
ATOM 592 C C . SER A 1 73 ? -8.533 1.607 18.581 1.00 96.81 73 SER A C 1
ATOM 594 O O . SER A 1 73 ? -8.609 0.861 17.598 1.00 96.81 73 SER A O 1
ATOM 596 N N . PRO A 1 74 ? -8.809 1.149 19.818 1.00 96.19 74 PRO A N 1
ATOM 597 C CA . PRO A 1 74 ? -9.165 -0.249 20.074 1.00 96.19 74 PRO A CA 1
ATOM 598 C C . PRO A 1 74 ? -10.338 -0.756 19.219 1.00 96.19 74 PRO A C 1
ATOM 600 O O . PRO A 1 74 ? -10.312 -1.885 18.738 1.00 96.19 74 PRO A O 1
ATOM 603 N N . GL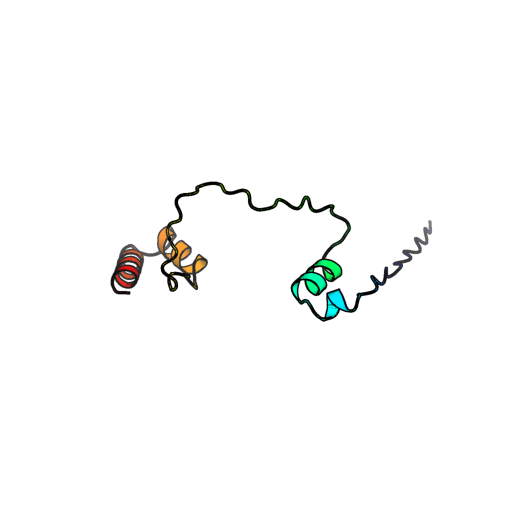U A 1 75 ? -11.332 0.100 18.965 1.00 96.50 75 GLU A N 1
ATOM 604 C CA . GLU A 1 75 ? -12.490 -0.220 18.122 1.00 96.50 75 GLU A CA 1
ATOM 605 C C . GLU A 1 75 ? -12.098 -0.438 16.652 1.00 96.50 75 GLU A C 1
ATOM 607 O O . GLU A 1 75 ? -12.653 -1.306 15.974 1.00 96.50 75 GLU A O 1
ATOM 612 N N . GLN A 1 76 ? -11.129 0.331 16.141 1.00 94.81 76 GLN A N 1
ATOM 613 C CA . GLN A 1 76 ? -10.637 0.186 14.768 1.00 94.81 76 GLN A CA 1
ATOM 614 C C . GLN A 1 76 ? -9.871 -1.125 14.590 1.00 94.81 76 GLN A C 1
ATOM 616 O O . GLN A 1 76 ? -10.077 -1.818 13.592 1.00 94.81 76 GLN A O 1
ATOM 621 N N . VAL A 1 77 ? -9.043 -1.488 15.572 1.00 95.44 77 VAL A N 1
ATOM 622 C CA . VAL A 1 77 ? -8.306 -2.758 15.583 1.00 95.44 77 VAL A CA 1
ATOM 623 C C . VAL A 1 77 ? -9.269 -3.944 15.672 1.00 95.44 77 VAL A C 1
ATOM 625 O O . VAL A 1 77 ? -9.148 -4.910 14.920 1.00 95.44 77 VAL A O 1
ATOM 628 N N . GLU A 1 78 ? -10.279 -3.869 16.541 1.00 95.25 78 GLU A N 1
ATOM 629 C CA . GLU A 1 78 ? -11.288 -4.925 16.659 1.00 95.25 78 GLU A CA 1
ATOM 630 C C . GLU A 1 78 ? -12.076 -5.114 15.358 1.00 95.25 78 GLU A C 1
ATOM 632 O O . GLU A 1 78 ? -12.243 -6.245 14.886 1.00 95.25 78 GLU A O 1
ATOM 637 N N . LYS A 1 79 ? -12.505 -4.013 14.734 1.00 94.38 79 LYS A N 1
ATOM 638 C CA . LYS A 1 79 ? -13.197 -4.051 13.443 1.00 94.38 79 LYS A CA 1
ATOM 639 C C . LYS A 1 79 ? -12.320 -4.652 12.342 1.00 94.38 79 LYS A C 1
ATOM 641 O O . LYS A 1 79 ? -12.821 -5.446 11.546 1.00 94.38 79 LYS A O 1
ATOM 646 N N . LEU A 1 80 ? -11.029 -4.317 12.310 1.00 92.25 80 LEU A N 1
ATOM 647 C CA . LEU A 1 80 ? -10.069 -4.882 11.358 1.00 92.25 80 LEU A CA 1
ATOM 648 C C . LEU A 1 80 ? -9.974 -6.408 11.504 1.00 92.25 80 LEU A C 1
ATOM 650 O O . LEU A 1 80 ? -10.120 -7.134 10.520 1.00 92.25 80 LEU A O 1
ATOM 654 N N . HIS A 1 81 ? -9.842 -6.902 12.737 1.00 91.56 81 HIS A N 1
ATOM 655 C CA . HIS A 1 81 ? -9.827 -8.340 13.009 1.00 91.56 81 HIS A CA 1
ATOM 656 C C . HIS A 1 81 ? -11.156 -9.028 12.682 1.00 91.56 81 HIS A C 1
ATOM 658 O O . HIS A 1 81 ? -11.162 -10.183 12.261 1.00 91.56 81 HIS A O 1
ATOM 664 N N . GLN A 1 82 ? -12.292 -8.356 12.883 1.00 92.94 82 GLN A N 1
ATOM 665 C CA . GLN A 1 82 ? -13.593 -8.905 12.505 1.00 92.94 82 GLN A CA 1
ATOM 666 C C . GLN A 1 82 ? -13.687 -9.088 10.989 1.00 92.94 82 GLN A C 1
ATOM 668 O O . GLN A 1 82 ? -14.084 -10.161 10.539 1.00 92.94 82 GLN A O 1
ATOM 673 N N . MET A 1 83 ? -13.267 -8.077 10.221 1.00 87.50 83 MET A N 1
ATOM 674 C CA . MET A 1 83 ? -13.282 -8.120 8.759 1.00 87.50 83 MET A CA 1
ATOM 675 C C . MET A 1 83 ? -12.435 -9.272 8.219 1.00 87.50 83 MET A C 1
ATOM 677 O O . MET A 1 83 ? -12.899 -9.969 7.325 1.00 87.50 83 MET A O 1
ATOM 681 N N . GLN A 1 84 ? -11.257 -9.523 8.800 1.00 82.94 84 GLN A N 1
ATOM 682 C CA . GLN A 1 84 ? -10.365 -10.625 8.411 1.00 82.94 84 GLN A CA 1
ATOM 683 C C . GLN A 1 84 ? -10.935 -12.027 8.693 1.00 82.94 84 GLN A C 1
ATOM 685 O O . GLN A 1 84 ? -10.522 -12.986 8.053 1.00 82.94 84 GLN A O 1
ATOM 690 N N . ARG A 1 85 ? -11.867 -12.173 9.645 1.00 82.25 85 ARG A N 1
ATOM 691 C CA . ARG A 1 85 ? -12.479 -13.475 9.993 1.00 82.25 85 ARG A CA 1
ATOM 692 C C . ARG A 1 85 ? -13.717 -13.810 9.170 1.00 82.25 85 ARG A C 1
ATOM 694 O O . ARG A 1 85 ? -14.147 -14.958 9.167 1.00 82.25 85 ARG A O 1
ATOM 701 N N . THR A 1 86 ? -14.341 -12.801 8.570 1.00 73.06 86 THR A N 1
ATOM 702 C CA . THR A 1 86 ? -15.567 -12.940 7.772 1.00 73.06 86 THR A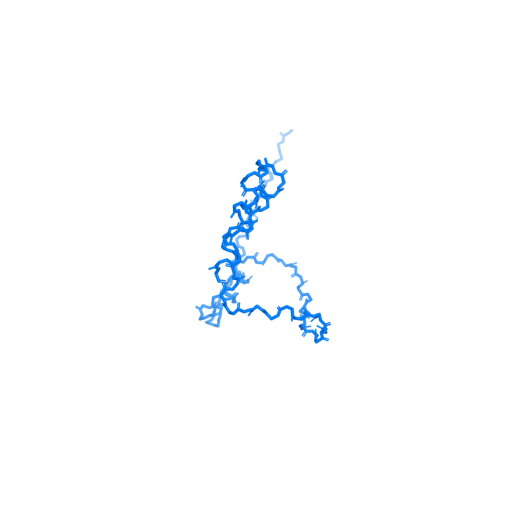 CA 1
ATOM 703 C C . THR A 1 86 ? -15.308 -13.171 6.283 1.00 73.06 86 THR A C 1
ATOM 705 O O . THR A 1 86 ? -16.275 -13.236 5.525 1.00 73.06 86 THR A O 1
ATOM 708 N N . VAL A 1 87 ? -14.039 -13.266 5.874 1.00 57.78 87 VAL A N 1
ATOM 709 C CA . VAL A 1 87 ? -13.622 -13.589 4.499 1.00 57.78 87 VAL A CA 1
ATOM 710 C C . VAL A 1 87 ? -13.371 -15.083 4.365 1.00 57.78 87 VAL A C 1
ATOM 712 O O . VAL A 1 87 ? -12.780 -15.657 5.307 1.00 57.78 87 VAL A O 1
#

Sequence (87 aa):
MNSDRQTTTAVVEHAMSEDDLTHPCLYRFKRNNMPCHFNYHPKFTSDVPSHTPTSDSWDLYPSLIREIENEGSPEQVEKLHQMQRTV

Organism: Rhizopus stolonifer (NCBI:txid4846)

Secondary structure (DSSP, 8-state):
--------------PPPHHHHH-HHHHHHHHH--S-------------------TT---S-HHHHHHHHHHS-HHHHHHHHHHHH--

Foldseek 3Di:
DDDPPPPPPDPPPPDDDPVLVVDVVSVCVSVPDDDDDDPDDDPPDDPDPPPPPPVPPPPPCPVVLVCCVPPNDPVSPVVVVVVVVVD